Protein AF-A0A940U581-F1 (afdb_monomer)

Radius of gyration: 14.03 Å; Cα contacts (8 Å, |Δi|>4): 147; chains: 1; bounding box: 40×28×35 Å

Nearest PDB structures (foldseek):
  6ixg-assembly1_A  TM=2.217E-01  e=8.866E+00  Homo sapiens
  7zk4-assembly1_A  TM=2.245E-01  e=7.269E+00  Mus musculus

Mean predicted aligned error: 6.48 Å

pLDDT: mean 85.26, std 15.61, range [40.16, 96.38]

Secondary structure (DSSP, 8-state):
---HHHHHTS--S---HHHHHHHHHHHHHHHH--HHHHHHHHHHHHTS-HHHHHHHHHHHHHHHHHHHHH-S-HHHHHHHHHHHHHHHHHHHHHHTT-S-HHHHHHHHHHH-HHHHHHHHHT-THHHHHH-TTT-

Foldseek 3Di:
DDDAPLCVPQDPDDDALLVLLLVLLLLCCLVPVDVLSLLLNLLSLLVDALVVLVVVLVSLVVVLVCLCVPVPDPVSSVSSSVSSVVSSVSSVCSSVVNDDSVVSLVVSCVPPVVSSVCSVVSNSCVSCVVCVVRD

Structure (mmCIF, N/CA/C/O backbone):
data_AF-A0A940U581-F1
#
_entry.id   AF-A0A940U581-F1
#
loop_
_atom_site.group_PDB
_atom_site.id
_atom_site.type_symbol
_atom_site.label_atom_id
_atom_site.label_alt_id
_atom_site.label_comp_id
_atom_site.label_asym_id
_atom_site.label_entity_id
_atom_site.label_seq_id
_atom_site.pdbx_PDB_ins_code
_atom_site.Cartn_x
_atom_site.Cartn_y
_atom_site.Cartn_z
_atom_site.occupancy
_atom_site.B_iso_or_equiv
_atom_site.auth_seq_id
_atom_site.auth_comp_id
_atom_site.auth_asym_id
_atom_site.auth_atom_id
_atom_site.pdbx_PDB_model_num
ATOM 1 N N . MET A 1 1 ? -21.864 -3.159 8.946 1.00 43.50 1 MET A N 1
ATOM 2 C CA . MET A 1 1 ? -21.503 -3.009 7.518 1.00 43.50 1 MET A CA 1
ATOM 3 C C . MET A 1 1 ? -21.486 -1.517 7.156 1.00 43.50 1 MET A C 1
ATOM 5 O O . MET A 1 1 ? -22.409 -1.052 6.516 1.00 43.50 1 MET A O 1
ATOM 9 N N . ILE A 1 2 ? -20.509 -0.727 7.635 1.00 40.16 2 ILE A N 1
ATOM 10 C CA . ILE A 1 2 ? -20.444 0.735 7.393 1.00 40.16 2 ILE A CA 1
ATOM 11 C C . ILE A 1 2 ? -18.968 1.179 7.427 1.00 40.16 2 ILE A C 1
ATOM 13 O O . ILE A 1 2 ? -18.459 1.557 8.472 1.00 40.16 2 ILE A O 1
ATOM 17 N N . LEU A 1 3 ? -18.237 1.055 6.315 1.00 45.44 3 LEU A N 1
ATOM 18 C CA . LEU A 1 3 ? -16.828 1.505 6.217 1.00 45.44 3 LEU A CA 1
ATOM 19 C C . LEU A 1 3 ? -16.459 2.094 4.843 1.00 45.44 3 LEU A C 1
ATOM 21 O O . LEU A 1 3 ? -15.372 2.634 4.656 1.00 45.44 3 LEU A O 1
ATOM 25 N N . LEU A 1 4 ? -17.374 2.014 3.875 1.00 45.00 4 LEU A N 1
ATOM 26 C CA . LEU A 1 4 ? -17.118 2.321 2.469 1.00 45.00 4 LEU A CA 1
ATOM 27 C C . LEU A 1 4 ? -17.180 3.810 2.069 1.00 45.00 4 LEU A C 1
ATOM 29 O O . LEU A 1 4 ? -16.400 4.180 1.191 1.00 45.00 4 LEU A O 1
ATOM 33 N N . PRO A 1 5 ? -18.003 4.704 2.665 1.00 45.38 5 PRO A N 1
ATO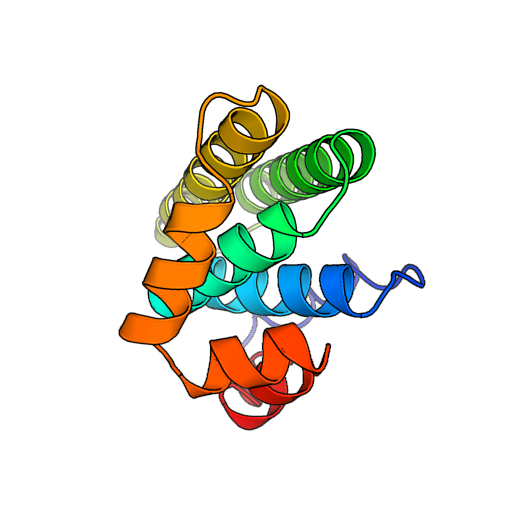M 34 C CA . PRO A 1 5 ? -18.079 6.079 2.163 1.00 45.38 5 PRO A CA 1
ATOM 35 C C . PRO A 1 5 ? -16.871 6.942 2.560 1.00 45.38 5 PRO A C 1
ATOM 37 O O . PRO A 1 5 ? -16.564 7.906 1.863 1.00 45.38 5 PRO A O 1
ATOM 40 N N . PHE A 1 6 ? -16.144 6.582 3.625 1.00 43.59 6 PHE A N 1
ATOM 41 C CA . PHE A 1 6 ? -15.052 7.406 4.156 1.00 43.59 6 PHE A CA 1
ATOM 42 C C . PHE A 1 6 ? -13.772 7.355 3.302 1.00 43.59 6 PHE A C 1
ATOM 44 O O . PHE A 1 6 ? -13.048 8.340 3.200 1.00 43.59 6 PHE A O 1
ATOM 51 N N . LEU A 1 7 ? -13.5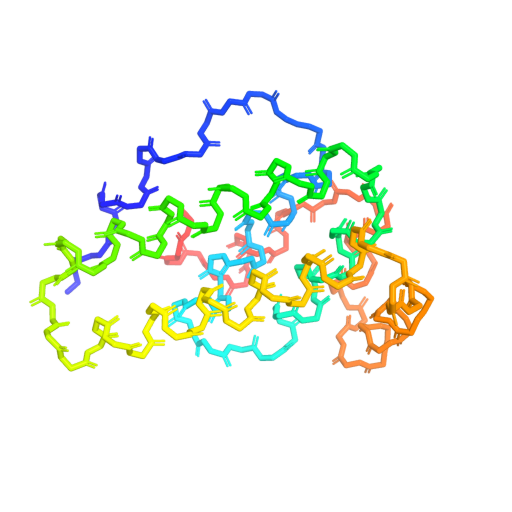12 6.224 2.639 1.00 46.47 7 LEU A N 1
ATOM 52 C CA . LEU A 1 7 ? -12.330 6.027 1.786 1.00 46.47 7 LEU A CA 1
ATOM 53 C C . LEU A 1 7 ? -12.588 6.348 0.306 1.00 46.47 7 LEU A C 1
ATOM 55 O O . LEU A 1 7 ? -11.645 6.578 -0.448 1.00 46.47 7 LEU A O 1
ATOM 59 N N . ARG A 1 8 ? -13.858 6.391 -0.122 1.00 45.28 8 ARG A N 1
ATOM 60 C CA . ARG A 1 8 ? -14.239 6.527 -1.540 1.00 45.28 8 ARG A CA 1
ATOM 61 C C . ARG A 1 8 ? -13.891 7.889 -2.148 1.00 45.28 8 ARG A C 1
ATOM 63 O O . ARG A 1 8 ? -13.652 7.971 -3.346 1.00 45.28 8 ARG A O 1
ATOM 70 N N . LYS A 1 9 ? -13.837 8.951 -1.336 1.00 43.47 9 LYS A N 1
ATOM 71 C CA . LYS A 1 9 ? -13.523 10.321 -1.787 1.00 43.47 9 LYS A CA 1
ATOM 72 C C . LYS A 1 9 ? -12.023 10.620 -1.917 1.00 43.47 9 LYS A C 1
ATOM 74 O O . LYS A 1 9 ? -11.680 11.716 -2.345 1.00 43.47 9 LYS A O 1
ATOM 79 N N . LEU A 1 10 ? -11.132 9.694 -1.547 1.00 48.72 10 LEU A N 1
ATOM 80 C CA . LEU A 1 10 ? -9.733 10.044 -1.283 1.00 48.72 10 LEU A CA 1
ATOM 81 C C . LEU A 1 10 ? -8.766 9.896 -2.480 1.00 48.72 10 LEU A C 1
ATOM 83 O O . LEU A 1 10 ? -7.644 10.374 -2.371 1.00 48.72 10 LEU A O 1
ATOM 87 N N . LEU A 1 11 ? -9.137 9.228 -3.587 1.00 46.94 11 LEU A N 1
ATOM 88 C CA . LEU A 1 11 ? -8.125 8.645 -4.499 1.00 46.94 11 LEU A CA 1
ATOM 89 C C . LEU A 1 11 ? -8.355 8.787 -6.018 1.00 46.94 11 LEU A C 1
ATOM 91 O O . LEU A 1 11 ? -7.543 8.296 -6.794 1.00 46.94 11 LEU A O 1
ATOM 95 N N . PHE A 1 12 ? -9.391 9.483 -6.489 1.00 44.94 12 PHE A N 1
ATOM 96 C CA . PHE A 1 12 ? -9.621 9.618 -7.937 1.00 44.94 12 PHE A CA 1
ATOM 97 C C . PHE A 1 12 ? -8.955 10.870 -8.521 1.00 44.94 12 PHE A C 1
ATOM 99 O O . PHE A 1 12 ? -9.605 11.877 -8.798 1.00 44.94 12 PHE A O 1
ATOM 106 N N . ARG A 1 13 ? -7.639 10.802 -8.743 1.00 42.25 13 ARG A N 1
ATOM 107 C CA . ARG A 1 13 ? -6.906 11.721 -9.628 1.00 42.25 13 ARG A CA 1
ATOM 108 C C . ARG A 1 13 ? -6.150 10.852 -10.632 1.00 42.25 13 ARG A C 1
ATOM 110 O O . ARG A 1 13 ? -5.340 10.052 -10.190 1.00 42.25 13 ARG A O 1
ATOM 117 N N . ARG A 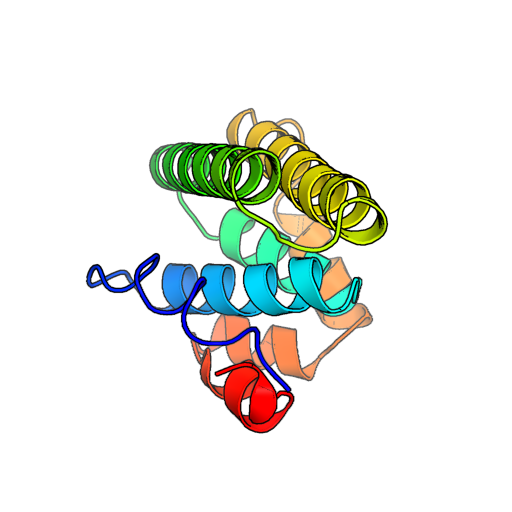1 14 ? -6.449 10.973 -11.939 1.00 42.19 14 ARG A N 1
ATOM 118 C CA . ARG A 1 14 ? -5.871 10.147 -13.027 1.00 42.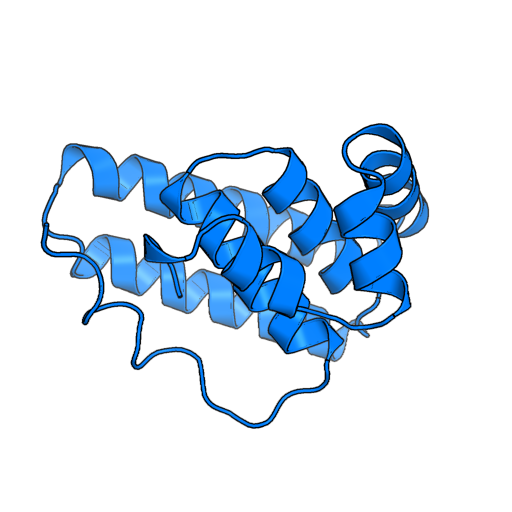19 14 ARG A CA 1
ATOM 119 C C . ARG A 1 14 ? -4.368 9.955 -12.818 1.00 42.19 14 ARG A C 1
ATOM 121 O O . ARG A 1 14 ? -3.585 10.880 -13.034 1.00 42.19 14 ARG A O 1
ATOM 128 N N . SER A 1 15 ? -3.992 8.767 -12.383 1.00 54.41 15 SER A N 1
ATOM 129 C CA . SER A 1 15 ? -2.628 8.378 -12.079 1.00 54.41 15 SER A CA 1
ATOM 130 C C . SER A 1 15 ? -2.288 7.144 -12.914 1.00 54.41 15 SER A C 1
ATOM 132 O O . SER A 1 15 ? -3.168 6.445 -13.406 1.00 54.41 15 SER A O 1
ATOM 134 N N . GLY A 1 16 ? -1.003 6.921 -13.193 1.00 73.50 16 GLY A N 1
ATOM 135 C CA . GLY A 1 16 ? -0.592 5.763 -13.989 1.00 73.50 16 GLY A CA 1
ATOM 136 C C . GLY A 1 16 ? -0.950 4.442 -13.298 1.00 73.50 16 GLY A C 1
ATOM 137 O O . GLY A 1 16 ? -1.062 4.397 -12.075 1.00 73.50 16 GLY A O 1
ATOM 138 N N . LYS A 1 17 ? -1.038 3.353 -14.070 1.00 83.75 17 LYS A N 1
ATOM 139 C CA . LYS A 1 17 ? -1.372 1.990 -13.604 1.00 83.75 17 LYS A CA 1
ATOM 140 C C . LYS A 1 17 ? -0.663 1.568 -12.303 1.00 83.75 17 LYS A C 1
ATOM 142 O O . LYS A 1 17 ? -1.262 0.949 -11.433 1.00 83.75 17 LYS A O 1
ATOM 147 N N . THR A 1 18 ? 0.607 1.942 -12.133 1.00 86.38 18 THR A N 1
ATOM 148 C CA . THR A 1 18 ? 1.395 1.652 -10.921 1.00 86.38 18 THR A CA 1
ATOM 149 C C . THR A 1 18 ? 0.876 2.368 -9.672 1.00 86.38 18 THR A C 1
ATOM 151 O O . THR A 1 18 ? 0.930 1.800 -8.585 1.00 86.38 18 THR A O 1
ATOM 154 N N . HIS A 1 19 ? 0.374 3.598 -9.803 1.00 90.81 19 HIS A N 1
ATOM 155 C CA . HIS A 1 19 ? -0.225 4.331 -8.685 1.00 90.81 19 HIS A CA 1
ATOM 156 C C . HIS A 1 19 ? -1.563 3.705 -8.290 1.00 90.81 19 HIS A C 1
ATOM 158 O O . HIS A 1 19 ? -1.758 3.422 -7.116 1.00 90.81 19 HIS A O 1
ATOM 164 N N . GLU A 1 20 ? -2.424 3.359 -9.251 1.00 92.12 20 GLU A N 1
ATOM 165 C CA . GLU A 1 20 ? -3.679 2.647 -8.956 1.00 92.12 20 GLU A CA 1
ATOM 166 C C . GLU A 1 20 ? -3.429 1.297 -8.266 1.00 92.12 20 GLU A C 1
ATOM 168 O O . GLU A 1 20 ? -4.107 0.945 -7.293 1.00 92.12 20 GLU A O 1
ATOM 173 N N . PHE A 1 21 ? -2.411 0.561 -8.722 1.00 94.06 21 PHE A N 1
ATOM 174 C CA . PHE A 1 21 ? -1.978 -0.686 -8.096 1.00 94.06 21 PHE A CA 1
ATOM 175 C C . PHE A 1 21 ? -1.475 -0.453 -6.667 1.00 94.06 21 PHE A C 1
ATOM 177 O O . PHE A 1 21 ? -1.914 -1.129 -5.736 1.00 94.06 21 PHE A O 1
ATOM 184 N N . PHE A 1 22 ? -0.607 0.545 -6.473 1.00 94.94 22 PHE A N 1
ATOM 185 C CA . PHE A 1 22 ? -0.103 0.951 -5.162 1.00 94.94 22 PHE A CA 1
ATOM 186 C C . PHE A 1 22 ? -1.239 1.300 -4.197 1.00 94.94 22 PHE A C 1
ATOM 188 O O . PHE A 1 22 ? -1.274 0.817 -3.063 1.00 94.94 22 PHE A O 1
ATOM 195 N N . THR A 1 23 ? -2.179 2.125 -4.645 1.00 94.25 23 THR A N 1
ATOM 196 C CA . THR A 1 23 ? -3.331 2.570 -3.867 1.00 94.25 23 THR A CA 1
ATOM 197 C C . THR A 1 23 ? -4.213 1.393 -3.459 1.00 94.25 23 THR A C 1
ATOM 199 O O . THR A 1 23 ? -4.629 1.299 -2.301 1.00 94.25 23 THR A O 1
ATOM 202 N N . SER A 1 24 ? -4.467 0.470 -4.385 1.00 95.06 24 SER A N 1
ATOM 203 C CA . SER A 1 24 ? -5.288 -0.714 -4.130 1.00 95.06 24 SER A CA 1
ATOM 204 C C . SER A 1 24 ? -4.619 -1.658 -3.127 1.00 95.06 24 SER A C 1
ATOM 206 O O . SER A 1 24 ? -5.241 -2.039 -2.133 1.00 95.06 24 SER A O 1
ATOM 208 N N . ALA A 1 25 ? -3.327 -1.941 -3.308 1.00 96.00 25 ALA A N 1
ATOM 209 C CA . ALA A 1 25 ? -2.532 -2.743 -2.381 1.00 96.00 25 ALA A CA 1
ATOM 210 C C . ALA A 1 25 ? -2.474 -2.115 -0.975 1.00 96.00 25 ALA A C 1
ATOM 212 O O . ALA A 1 25 ? -2.726 -2.780 0.030 1.00 96.00 25 ALA A O 1
ATOM 213 N N . THR A 1 26 ? -2.230 -0.804 -0.908 1.00 96.25 26 THR A N 1
ATOM 214 C CA . THR A 1 26 ? -2.211 -0.021 0.337 1.00 96.25 26 THR A CA 1
ATOM 215 C C . THR A 1 26 ? -3.535 -0.137 1.082 1.00 96.25 26 THR A C 1
ATOM 217 O O . THR A 1 26 ? -3.555 -0.374 2.289 1.00 96.25 26 THR A O 1
ATOM 220 N N . ARG A 1 27 ? -4.662 -0.019 0.373 1.00 94.88 27 ARG A N 1
ATOM 221 C CA . ARG A 1 27 ? -5.996 -0.140 0.969 1.00 94.88 27 ARG A CA 1
ATOM 222 C C . ARG A 1 27 ? -6.213 -1.508 1.609 1.00 94.88 27 ARG A C 1
ATOM 224 O O . ARG A 1 27 ? -6.719 -1.574 2.731 1.00 94.88 27 ARG A O 1
ATOM 231 N N . VAL A 1 28 ? -5.832 -2.578 0.913 1.00 96.38 28 VAL A N 1
ATOM 232 C CA . VAL A 1 28 ? -5.933 -3.949 1.434 1.00 96.38 28 VAL A CA 1
ATOM 233 C C . VAL A 1 28 ? -5.045 -4.109 2.663 1.00 96.38 28 VAL A C 1
ATOM 235 O O . VAL A 1 28 ? -5.541 -4.526 3.706 1.00 96.38 28 VAL A O 1
ATOM 238 N N . PHE A 1 29 ? -3.779 -3.691 2.600 1.00 96.38 29 PHE A N 1
ATOM 239 C CA . PHE A 1 29 ? -2.870 -3.786 3.743 1.00 96.38 29 PHE A CA 1
ATOM 240 C C . PHE A 1 29 ? -3.383 -3.018 4.965 1.00 96.38 29 PHE A C 1
ATOM 242 O O . PHE A 1 29 ? -3.435 -3.568 6.062 1.00 96.38 29 PHE A O 1
ATOM 249 N N . ILE A 1 30 ? -3.822 -1.769 4.797 1.00 95.00 30 ILE A N 1
ATOM 250 C CA . ILE A 1 30 ? -4.317 -0.962 5.917 1.00 95.00 30 ILE A CA 1
ATOM 251 C C . ILE A 1 30 ? -5.515 -1.657 6.567 1.00 95.00 30 ILE A C 1
ATOM 253 O O . ILE A 1 30 ? -5.510 -1.875 7.778 1.00 95.00 30 ILE A O 1
ATOM 257 N N . LEU A 1 31 ? -6.516 -2.057 5.778 1.00 93.19 31 LEU A N 1
ATOM 258 C CA . LEU A 1 31 ? -7.784 -2.573 6.301 1.00 93.19 31 LEU A CA 1
ATOM 259 C C . LEU A 1 31 ? -7.721 -4.031 6.764 1.00 93.19 31 LEU A C 1
ATOM 261 O O . LEU A 1 31 ? -8.443 -4.401 7.688 1.00 93.19 31 LEU A O 1
ATOM 265 N N . LYS A 1 32 ? -6.894 -4.864 6.131 1.00 94.31 32 LYS A N 1
ATOM 266 C CA . LYS A 1 32 ? -6.812 -6.306 6.407 1.00 94.31 32 LYS A CA 1
ATOM 267 C C . LYS A 1 32 ? -5.552 -6.710 7.161 1.00 94.31 32 LYS A C 1
ATOM 269 O O . LYS A 1 32 ? -5.581 -7.703 7.875 1.00 94.31 32 LYS A O 1
ATOM 274 N N . GLY A 1 33 ? -4.490 -5.911 7.092 1.00 93.12 33 GLY A N 1
ATOM 275 C CA . GLY A 1 33 ? -3.194 -6.241 7.686 1.00 93.12 33 GLY A CA 1
ATOM 276 C C . GLY A 1 33 ? -2.441 -7.325 6.922 1.00 93.12 33 GLY A C 1
ATOM 277 O O . GLY A 1 33 ? -1.589 -7.980 7.504 1.00 93.12 33 GLY A O 1
ATOM 278 N N . GLU A 1 34 ? -2.784 -7.552 5.654 1.00 94.69 34 GLU A N 1
ATOM 279 C CA . GLU A 1 34 ? -2.193 -8.621 4.853 1.00 94.69 34 GLU A CA 1
ATOM 280 C C . GLU A 1 34 ? -0.803 -8.223 4.339 1.00 94.69 34 GLU A C 1
ATOM 282 O O . GLU A 1 34 ? -0.640 -7.241 3.609 1.00 94.69 34 GLU A O 1
ATOM 287 N N . GLU A 1 35 ? 0.215 -8.987 4.734 1.00 93.50 35 GLU A N 1
ATOM 288 C CA . GLU A 1 35 ? 1.614 -8.691 4.405 1.00 93.50 35 GLU A CA 1
ATOM 289 C C . GLU A 1 35 ? 1.941 -8.872 2.918 1.00 93.50 35 GLU A C 1
ATOM 291 O O . GLU A 1 35 ? 2.830 -8.193 2.403 1.00 93.50 35 GLU A O 1
ATOM 296 N N . ASP A 1 36 ? 1.221 -9.728 2.189 1.00 93.69 36 ASP A N 1
ATOM 297 C CA . ASP A 1 36 ? 1.380 -9.848 0.736 1.00 93.69 36 ASP A CA 1
ATOM 298 C C . ASP A 1 36 ? 0.928 -8.563 0.017 1.00 93.69 36 ASP A C 1
ATOM 300 O O . ASP A 1 36 ? 1.611 -8.092 -0.895 1.00 93.69 36 ASP A O 1
ATOM 304 N N . ALA A 1 37 ? -0.147 -7.927 0.490 1.00 95.19 37 ALA A N 1
ATOM 305 C CA . ALA A 1 37 ? -0.584 -6.609 0.041 1.00 95.19 37 ALA A CA 1
ATOM 306 C C . ALA A 1 37 ? 0.405 -5.503 0.446 1.00 95.19 37 ALA A C 1
ATOM 308 O O . ALA A 1 37 ? 0.647 -4.585 -0.342 1.00 95.19 37 ALA A O 1
ATOM 309 N N . ARG A 1 38 ? 1.043 -5.604 1.624 1.00 95.12 38 ARG A N 1
ATOM 310 C CA . ARG A 1 38 ? 2.144 -4.699 2.012 1.00 95.12 38 ARG A CA 1
ATOM 311 C C . ARG A 1 38 ? 3.299 -4.802 1.021 1.00 95.12 38 ARG A C 1
ATOM 313 O O . ARG A 1 38 ? 3.728 -3.786 0.479 1.00 95.12 38 ARG A O 1
ATOM 320 N N . CYS A 1 39 ? 3.755 -6.022 0.736 1.00 93.00 39 CYS A N 1
ATOM 321 C CA . CYS A 1 39 ? 4.823 -6.280 -0.231 1.00 93.00 39 CYS A CA 1
ATOM 322 C C . CYS A 1 39 ? 4.442 -5.766 -1.627 1.00 93.00 39 CYS A C 1
ATOM 324 O O . CYS A 1 39 ? 5.268 -5.160 -2.304 1.00 93.00 39 CYS A O 1
ATOM 326 N N . ALA A 1 40 ? 3.184 -5.941 -2.042 1.00 94.75 40 ALA A N 1
ATOM 327 C CA . ALA A 1 40 ? 2.675 -5.441 -3.316 1.00 94.75 40 ALA A CA 1
ATOM 328 C C . ALA A 1 40 ? 2.718 -3.906 -3.404 1.00 94.75 40 ALA A C 1
ATOM 330 O O . ALA A 1 40 ? 3.171 -3.360 -4.412 1.00 94.75 40 ALA A O 1
ATOM 331 N N . ALA A 1 41 ? 2.318 -3.206 -2.338 1.00 95.50 41 ALA A N 1
ATOM 332 C CA . ALA A 1 41 ? 2.405 -1.749 -2.262 1.00 95.50 41 ALA A CA 1
ATOM 333 C C . ALA A 1 41 ? 3.866 -1.273 -2.312 1.00 95.50 41 ALA A C 1
ATOM 335 O O . ALA A 1 41 ? 4.209 -0.389 -3.096 1.00 95.50 41 ALA A O 1
ATOM 336 N N . VAL A 1 42 ? 4.754 -1.889 -1.531 1.00 94.38 42 VAL A N 1
ATOM 337 C CA . VAL A 1 42 ? 6.178 -1.522 -1.504 1.00 94.38 42 VAL A CA 1
ATOM 338 C C . VAL A 1 42 ? 6.845 -1.788 -2.860 1.00 94.38 42 VAL A C 1
ATOM 340 O O . VAL A 1 42 ? 7.554 -0.924 -3.373 1.00 94.38 42 VAL A O 1
ATOM 343 N N . ALA A 1 43 ? 6.564 -2.926 -3.499 1.00 92.94 43 ALA A N 1
ATOM 344 C CA . ALA A 1 43 ? 7.079 -3.253 -4.828 1.00 92.94 43 ALA A CA 1
ATOM 345 C C . ALA A 1 43 ? 6.588 -2.271 -5.908 1.00 92.94 43 ALA A C 1
ATOM 347 O O . ALA A 1 43 ? 7.374 -1.869 -6.770 1.00 92.94 43 ALA A O 1
ATOM 348 N N . ALA A 1 44 ? 5.321 -1.843 -5.843 1.00 93.31 44 ALA A N 1
ATOM 349 C CA . ALA A 1 44 ? 4.779 -0.811 -6.726 1.00 93.31 44 ALA A CA 1
ATOM 350 C C . ALA A 1 44 ? 5.451 0.551 -6.492 1.00 93.31 44 ALA A C 1
ATOM 352 O O . ALA A 1 44 ? 5.841 1.219 -7.450 1.00 93.31 44 ALA A O 1
ATOM 353 N N . ALA A 1 45 ? 5.675 0.939 -5.233 1.00 93.00 45 ALA A N 1
ATOM 354 C CA . ALA A 1 45 ? 6.419 2.153 -4.901 1.00 93.00 45 ALA A CA 1
ATOM 355 C C . ALA A 1 45 ? 7.877 2.091 -5.395 1.00 93.00 45 ALA A C 1
ATOM 357 O O . ALA A 1 45 ? 8.392 3.086 -5.901 1.00 93.00 45 ALA A O 1
ATOM 358 N N . GLY A 1 46 ? 8.524 0.923 -5.335 1.00 90.69 46 GLY A N 1
ATOM 359 C CA . GLY A 1 46 ? 9.867 0.695 -5.882 1.00 90.69 46 GLY A CA 1
ATOM 360 C C . GLY A 1 46 ? 9.954 0.796 -7.413 1.00 90.69 46 GLY A C 1
ATOM 361 O O . GLY A 1 46 ? 11.042 0.942 -7.961 1.00 90.69 46 GLY A O 1
ATOM 362 N N . MET A 1 47 ? 8.830 0.749 -8.139 1.00 88.31 47 MET A N 1
ATOM 363 C CA . MET A 1 47 ? 8.783 1.052 -9.582 1.00 88.31 47 MET A CA 1
ATOM 364 C C . MET A 1 47 ? 8.668 2.548 -9.877 1.00 88.31 47 MET A C 1
ATOM 366 O O . MET A 1 47 ? 8.882 2.969 -11.012 1.00 88.31 47 MET A O 1
ATOM 370 N N . ALA A 1 48 ? 8.311 3.346 -8.876 1.00 88.88 48 ALA A N 1
ATOM 371 C CA . ALA A 1 48 ? 8.107 4.771 -9.028 1.00 88.88 48 ALA A CA 1
ATOM 372 C C . ALA A 1 48 ? 9.430 5.540 -8.896 1.00 88.88 48 ALA A C 1
ATOM 374 O O . ALA A 1 48 ? 10.339 5.155 -8.159 1.00 88.88 48 ALA A O 1
ATOM 375 N N . THR A 1 49 ? 9.519 6.682 -9.575 1.00 89.00 49 THR A N 1
ATOM 376 C CA . THR A 1 49 ? 10.638 7.624 -9.427 1.00 89.00 49 THR A CA 1
ATOM 377 C C . THR A 1 49 ? 10.701 8.185 -8.005 1.00 89.00 49 THR A C 1
ATOM 379 O O . THR A 1 49 ? 9.692 8.250 -7.302 1.00 89.00 49 THR A O 1
ATOM 382 N N . ARG A 1 50 ? 11.861 8.705 -7.586 1.00 89.25 50 ARG A N 1
ATOM 383 C CA . ARG A 1 50 ? 12.023 9.349 -6.267 1.00 89.25 50 ARG A CA 1
ATOM 384 C C . ARG A 1 50 ? 10.966 10.428 -5.986 1.00 89.25 50 ARG A C 1
ATOM 386 O O . ARG A 1 50 ? 10.402 10.468 -4.897 1.00 89.25 50 ARG A O 1
ATOM 393 N N . LYS A 1 51 ? 10.656 11.270 -6.982 1.00 89.88 51 LYS A N 1
ATOM 394 C CA . LYS A 1 51 ? 9.623 12.316 -6.873 1.00 89.88 51 LYS A CA 1
ATOM 395 C C . LYS A 1 51 ? 8.238 11.718 -6.611 1.00 89.88 51 LYS A C 1
ATOM 397 O O . LYS A 1 51 ? 7.507 12.227 -5.767 1.00 89.88 51 LYS A O 1
ATOM 402 N N . GLN A 1 52 ? 7.892 10.636 -7.307 1.00 91.38 52 GLN A N 1
ATOM 403 C CA . GLN A 1 52 ? 6.633 9.924 -7.090 1.00 91.38 52 GLN A CA 1
ATOM 404 C C . GLN A 1 52 ? 6.605 9.242 -5.720 1.00 91.38 52 GLN A C 1
ATOM 406 O O . GLN A 1 52 ? 5.610 9.378 -5.022 1.00 91.38 52 GLN A O 1
ATOM 411 N N . ARG A 1 53 ? 7.693 8.595 -5.281 1.00 92.50 53 ARG A N 1
ATOM 412 C CA . ARG A 1 53 ? 7.773 7.987 -3.940 1.00 92.50 53 ARG A CA 1
ATOM 413 C C . ARG A 1 53 ? 7.532 9.006 -2.823 1.00 92.50 53 ARG A C 1
ATOM 415 O O . ARG A 1 53 ? 6.760 8.727 -1.914 1.00 92.50 53 ARG A O 1
ATOM 422 N N . ASN A 1 54 ? 8.091 10.213 -2.935 1.00 92.06 54 ASN A N 1
ATOM 423 C CA . ASN A 1 54 ? 7.805 11.302 -1.993 1.00 92.06 54 ASN A CA 1
ATOM 424 C C . ASN A 1 54 ? 6.322 11.715 -2.005 1.00 92.06 54 ASN A C 1
ATOM 426 O O . ASN A 1 54 ? 5.748 11.998 -0.955 1.00 92.06 54 ASN A O 1
ATOM 430 N N . ALA A 1 55 ? 5.686 11.742 -3.182 1.00 92.56 55 ALA A N 1
ATOM 431 C CA . ALA A 1 55 ? 4.255 12.019 -3.288 1.00 92.56 55 ALA A CA 1
ATOM 432 C C . ALA A 1 55 ? 3.411 10.914 -2.627 1.00 92.56 55 ALA A C 1
ATOM 434 O O . ALA A 1 55 ? 2.511 11.231 -1.854 1.00 92.56 55 ALA A O 1
ATOM 435 N N . LEU A 1 56 ? 3.756 9.638 -2.844 1.00 94.19 56 LEU A N 1
ATOM 436 C CA . LEU A 1 56 ? 3.105 8.495 -2.193 1.00 94.19 56 LEU A CA 1
ATOM 437 C C . LEU A 1 56 ? 3.244 8.555 -0.664 1.00 94.19 56 LEU A C 1
ATOM 439 O O . LEU A 1 56 ? 2.265 8.372 0.053 1.00 94.19 56 LEU A O 1
ATOM 443 N N . ALA A 1 57 ? 4.437 8.868 -0.148 1.00 94.56 57 ALA A N 1
ATOM 444 C CA . ALA A 1 57 ? 4.660 9.030 1.291 1.00 94.56 57 ALA A CA 1
ATOM 445 C C . ALA A 1 57 ? 3.791 10.153 1.888 1.00 94.56 57 ALA A C 1
ATOM 447 O O . ALA A 1 57 ? 3.209 9.988 2.963 1.00 94.56 57 ALA A O 1
ATOM 448 N N . LYS A 1 58 ? 3.630 11.268 1.163 1.00 94.44 58 LYS A N 1
ATOM 449 C CA . LYS A 1 58 ? 2.740 12.368 1.560 1.00 94.44 58 LYS A CA 1
ATOM 450 C C . LYS A 1 58 ? 1.260 11.966 1.529 1.00 94.44 58 LYS A C 1
ATOM 452 O O . LYS A 1 58 ? 0.495 12.359 2.408 1.00 94.44 58 LYS A O 1
ATOM 457 N N . GLU A 1 59 ? 0.838 11.166 0.550 1.00 94.00 59 GLU A N 1
ATOM 458 C CA . GLU A 1 59 ? -0.519 10.599 0.507 1.00 94.00 59 GLU A CA 1
ATOM 459 C C . GLU A 1 59 ? -0.789 9.681 1.710 1.00 94.00 59 GLU A C 1
ATOM 461 O O . GLU A 1 59 ? -1.856 9.765 2.329 1.00 94.00 59 GLU A O 1
ATOM 466 N N . LEU A 1 60 ? 0.187 8.855 2.100 1.00 95.50 60 LEU A N 1
ATOM 467 C CA . LEU A 1 60 ? 0.097 8.022 3.302 1.00 95.50 60 LEU A CA 1
ATOM 468 C C . LEU A 1 60 ? 0.018 8.865 4.577 1.00 95.50 60 LEU A C 1
ATOM 470 O O . LEU A 1 60 ? -0.811 8.591 5.437 1.00 95.50 60 LEU A O 1
ATOM 474 N N . GLU A 1 61 ? 0.805 9.930 4.694 1.00 94.75 61 GLU A N 1
ATOM 475 C CA . GLU A 1 61 ? 0.734 10.849 5.837 1.00 94.75 61 GLU A CA 1
ATOM 476 C C . GLU A 1 61 ? -0.646 11.501 5.995 1.00 94.75 61 GLU A C 1
ATOM 478 O O . GLU A 1 61 ? -1.211 11.531 7.096 1.00 94.75 61 GLU A O 1
ATOM 483 N N . ASN A 1 62 ? -1.232 11.956 4.885 1.00 93.00 62 ASN A N 1
ATOM 484 C CA . ASN A 1 62 ? -2.600 12.472 4.870 1.00 93.00 62 ASN A CA 1
ATOM 485 C C . ASN A 1 62 ? -3.603 11.385 5.279 1.00 93.00 62 ASN A C 1
ATOM 487 O O . ASN A 1 62 ? -4.526 11.644 6.052 1.00 93.00 62 ASN A O 1
ATOM 491 N N . THR A 1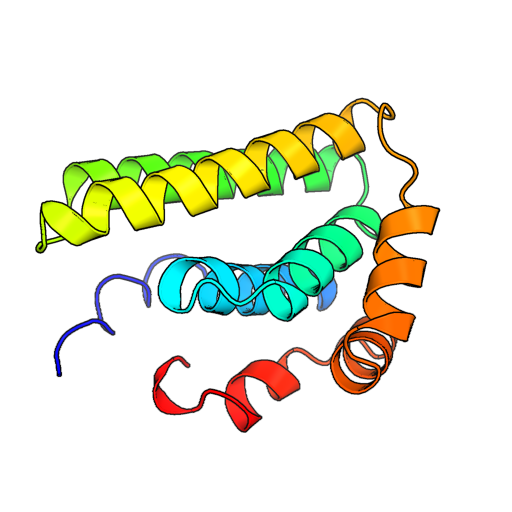 63 ? -3.406 10.154 4.805 1.00 93.25 63 THR A N 1
ATOM 492 C CA . THR A 1 63 ? -4.257 9.006 5.146 1.00 93.25 63 THR A CA 1
ATOM 493 C C . THR A 1 63 ? -4.189 8.681 6.639 1.00 93.25 63 THR A C 1
ATOM 495 O O . THR 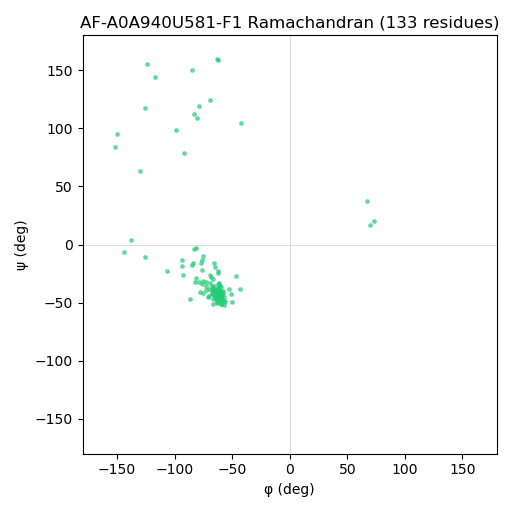A 1 63 ? -5.233 8.541 7.278 1.00 93.25 63 THR A O 1
ATOM 498 N N . ALA A 1 64 ? -2.990 8.633 7.226 1.00 92.69 64 ALA A N 1
ATOM 499 C CA . ALA A 1 64 ? -2.791 8.402 8.656 1.00 92.69 64 ALA A CA 1
ATOM 500 C C . ALA A 1 64 ? -3.456 9.502 9.495 1.00 92.69 64 ALA A C 1
ATOM 502 O O . ALA A 1 64 ? -4.206 9.212 10.429 1.00 92.69 64 ALA A O 1
ATOM 503 N N . SER A 1 65 ? -3.252 10.765 9.109 1.00 92.88 65 SER A N 1
ATOM 504 C CA . SER A 1 65 ? -3.869 11.926 9.757 1.00 92.88 65 SER A CA 1
ATOM 505 C C . SER A 1 65 ? -5.396 11.859 9.717 1.00 92.88 65 SER A C 1
ATOM 507 O O . SER A 1 65 ? -6.060 12.106 10.725 1.00 92.88 65 SER A O 1
ATOM 509 N N . ASN A 1 66 ? -5.966 11.478 8.572 1.00 91.88 66 ASN A N 1
ATOM 510 C CA . ASN A 1 66 ? -7.408 11.322 8.420 1.00 91.88 66 ASN A CA 1
ATOM 511 C C . ASN A 1 66 ? -7.943 10.192 9.302 1.00 91.88 66 ASN A C 1
ATOM 513 O O . ASN A 1 66 ? -8.926 10.402 10.012 1.00 91.88 66 ASN A O 1
ATOM 517 N N . ILE A 1 67 ? -7.280 9.032 9.332 1.00 91.38 67 ILE A N 1
ATOM 518 C CA . ILE A 1 67 ? -7.656 7.910 10.207 1.00 91.38 67 ILE A CA 1
ATOM 519 C C . ILE A 1 67 ? -7.661 8.356 11.672 1.00 91.38 67 ILE A C 1
ATOM 521 O O . ILE A 1 67 ? -8.659 8.164 12.367 1.00 91.38 67 ILE A O 1
ATOM 525 N N . LEU A 1 68 ? -6.593 9.011 12.135 1.00 91.62 68 LEU A N 1
ATOM 526 C CA . LEU A 1 68 ? -6.474 9.477 13.520 1.00 91.62 68 LEU A CA 1
ATOM 527 C C . LEU A 1 68 ? -7.577 10.470 13.917 1.00 91.62 68 LEU A C 1
ATOM 529 O O . LEU A 1 68 ? -8.058 10.434 15.053 1.00 91.62 68 LEU A O 1
ATOM 533 N N . LYS A 1 69 ? -8.001 11.331 12.987 1.00 91.69 69 LYS A N 1
ATOM 534 C CA . LYS A 1 69 ? -9.049 12.330 13.233 1.00 91.69 69 LYS A CA 1
ATOM 535 C C . LYS A 1 69 ? -10.456 11.741 13.200 1.00 91.69 69 LYS A C 1
ATOM 537 O O . LYS A 1 69 ? -11.287 12.114 14.019 1.00 91.69 69 LYS A O 1
ATOM 542 N N . SER A 1 70 ? -10.729 10.845 12.256 1.00 89.12 70 SER A N 1
ATOM 543 C CA . SER A 1 70 ? -12.104 10.575 11.818 1.00 89.12 70 SER A CA 1
ATOM 544 C C . SER A 1 70 ? -12.544 9.115 11.880 1.00 89.12 70 SER A C 1
ATOM 546 O O . SER A 1 70 ? -13.734 8.840 11.744 1.00 89.12 70 SER A O 1
ATOM 548 N N . TYR A 1 71 ? -11.629 8.169 12.113 1.00 88.81 71 TYR A N 1
ATOM 549 C CA . TYR A 1 71 ? -12.010 6.761 12.159 1.00 88.81 71 TYR A CA 1
ATOM 550 C C . TYR A 1 71 ? -12.858 6.473 13.413 1.00 88.81 71 TYR A C 1
ATOM 552 O O . TYR A 1 71 ? -12.401 6.765 14.527 1.00 88.81 71 TYR A O 1
ATOM 560 N N . PRO A 1 72 ? -14.075 5.915 13.268 1.00 87.62 72 PRO A N 1
ATOM 561 C CA . PRO A 1 72 ? -15.058 5.857 14.353 1.00 87.62 72 PRO A CA 1
ATOM 562 C C . PRO A 1 72 ? -14.622 4.941 15.501 1.00 87.62 72 PRO A C 1
ATOM 564 O O . PRO A 1 72 ? -14.788 5.286 16.669 1.00 87.62 72 PRO A O 1
ATOM 567 N N . ASP A 1 73 ? -14.005 3.805 15.185 1.00 92.31 73 ASP A N 1
ATOM 568 C CA . ASP A 1 73 ? -13.544 2.847 16.186 1.00 92.31 73 ASP A CA 1
ATOM 569 C C . ASP A 1 73 ? -12.173 3.258 16.747 1.00 92.31 73 ASP A C 1
ATOM 571 O O . ASP A 1 73 ? -11.156 3.215 16.050 1.00 92.31 73 ASP A O 1
ATOM 575 N N . LYS A 1 74 ? -12.140 3.643 18.030 1.00 88.12 74 LYS A N 1
ATOM 576 C CA . LYS A 1 74 ? -10.921 4.080 18.732 1.00 88.12 74 LYS A CA 1
ATOM 577 C C . LYS A 1 74 ? -9.851 2.987 18.831 1.00 88.12 74 LYS A C 1
ATOM 579 O O . LYS A 1 74 ? -8.667 3.317 18.786 1.00 88.12 74 LYS A O 1
ATOM 584 N N . SER A 1 75 ? -10.245 1.720 18.971 1.00 87.56 75 SER A N 1
ATOM 585 C CA . SER A 1 75 ? -9.312 0.591 19.094 1.00 87.56 75 SER A CA 1
ATOM 586 C C . SER A 1 75 ? -8.617 0.315 17.760 1.00 87.56 75 SER A C 1
ATOM 588 O O . SER A 1 75 ? -7.391 0.232 17.685 1.00 87.56 75 SER A O 1
ATOM 590 N N . GLN A 1 76 ? -9.396 0.310 16.679 1.00 92.06 76 GLN A N 1
ATOM 591 C CA . GLN A 1 76 ? -8.906 0.091 15.321 1.00 92.06 76 GLN A CA 1
ATOM 592 C C . GLN A 1 76 ? -8.128 1.296 14.791 1.00 92.06 76 GLN A C 1
ATOM 594 O O . GLN A 1 76 ? -7.156 1.131 14.061 1.00 92.06 76 GLN A O 1
ATOM 599 N N . ARG A 1 77 ? -8.495 2.516 15.194 1.00 93.12 77 ARG A N 1
ATOM 600 C CA . ARG A 1 77 ? -7.847 3.760 14.757 1.00 93.12 77 ARG A CA 1
ATOM 601 C C . ARG A 1 77 ? -6.325 3.722 14.898 1.00 93.12 77 ARG A C 1
ATOM 603 O O . ARG A 1 77 ? -5.627 4.057 13.944 1.00 93.12 77 ARG A O 1
ATOM 610 N N . LYS A 1 78 ? -5.812 3.312 16.065 1.00 91.81 78 LYS A N 1
ATOM 611 C CA . LYS A 1 78 ? -4.361 3.218 16.305 1.00 91.81 78 LYS A CA 1
ATOM 612 C C . LYS A 1 78 ? -3.717 2.146 15.427 1.00 91.81 78 LYS A C 1
ATOM 614 O O . LYS A 1 78 ? -2.677 2.400 14.835 1.00 91.81 78 LYS A O 1
ATOM 619 N N . ILE A 1 79 ? -4.355 0.982 15.298 1.00 94.31 79 ILE A N 1
ATOM 620 C CA . ILE A 1 79 ? -3.851 -0.136 14.485 1.00 94.31 79 ILE A CA 1
ATOM 621 C C . ILE A 1 79 ? -3.719 0.286 13.018 1.00 94.31 79 ILE A C 1
ATOM 623 O O . ILE A 1 79 ? -2.667 0.105 12.407 1.00 94.31 79 ILE A O 1
ATOM 627 N N . LEU A 1 80 ? -4.765 0.897 12.462 1.00 94.75 80 LEU A N 1
ATOM 628 C CA . LEU A 1 80 ? -4.781 1.352 11.075 1.00 94.75 80 LEU A CA 1
ATOM 629 C C . LEU A 1 80 ? -3.754 2.462 10.833 1.00 94.75 80 LEU A C 1
ATOM 631 O O . LEU A 1 80 ? -3.011 2.391 9.858 1.00 94.75 80 LEU A O 1
ATOM 635 N N . ALA A 1 81 ? -3.671 3.451 11.729 1.00 93.56 81 ALA A N 1
ATOM 636 C CA . ALA A 1 81 ? -2.681 4.521 11.626 1.00 93.56 81 ALA A CA 1
ATOM 637 C C . ALA A 1 81 ? -1.246 3.973 11.679 1.00 93.56 81 ALA A C 1
ATOM 639 O O . ALA A 1 81 ? -0.426 4.343 10.844 1.00 93.56 81 ALA A O 1
ATOM 640 N N . ASN A 1 82 ? -0.960 3.034 12.587 1.00 94.19 82 ASN A N 1
ATOM 641 C CA . ASN A 1 82 ? 0.354 2.398 12.697 1.00 94.19 82 ASN A CA 1
ATOM 642 C C . ASN A 1 82 ? 0.740 1.643 11.420 1.00 94.19 82 ASN A C 1
ATOM 644 O O . ASN A 1 82 ? 1.879 1.751 10.970 1.00 94.19 82 ASN A O 1
ATOM 648 N N . ARG A 1 83 ? -0.207 0.933 10.791 1.00 95.56 83 ARG A N 1
ATOM 649 C CA . ARG A 1 83 ? 0.025 0.294 9.483 1.00 95.56 83 ARG A CA 1
ATOM 650 C C . ARG A 1 83 ? 0.398 1.326 8.420 1.00 95.56 83 ARG A C 1
ATOM 652 O O . ARG A 1 83 ? 1.351 1.115 7.674 1.00 95.56 83 ARG A O 1
ATOM 659 N N . VAL A 1 84 ? -0.309 2.456 8.375 1.00 95.94 84 VAL A N 1
ATOM 660 C CA . VAL A 1 84 ? -0.009 3.535 7.420 1.00 95.94 84 VAL A CA 1
ATOM 661 C C . VAL A 1 84 ? 1.387 4.113 7.663 1.00 95.94 84 VAL A C 1
ATOM 663 O O . VAL A 1 84 ? 2.147 4.270 6.709 1.00 95.94 84 VAL A O 1
ATOM 666 N N . PHE A 1 85 ? 1.749 4.391 8.919 1.00 94.88 85 PHE A N 1
ATOM 667 C CA . PHE A 1 85 ? 3.067 4.926 9.271 1.00 94.88 85 PHE A CA 1
ATOM 668 C C . PHE A 1 85 ? 4.200 3.955 8.935 1.00 94.88 85 PHE A C 1
ATOM 670 O O . PHE A 1 85 ? 5.176 4.366 8.316 1.00 94.88 85 PHE A O 1
ATOM 677 N N . SER A 1 86 ? 4.040 2.668 9.249 1.00 94.31 86 SER A N 1
ATOM 678 C CA . SER A 1 86 ? 5.025 1.636 8.899 1.00 94.31 86 SER A CA 1
ATOM 679 C C . SER A 1 86 ? 5.250 1.544 7.384 1.00 94.31 86 SER A C 1
ATOM 681 O O . SER A 1 86 ? 6.386 1.442 6.910 1.00 94.31 86 SER A O 1
ATOM 683 N N . LEU A 1 87 ? 4.174 1.626 6.594 1.00 94.56 87 LEU A N 1
ATOM 684 C CA . LEU A 1 87 ? 4.287 1.648 5.137 1.00 94.56 87 LEU A CA 1
ATOM 685 C C . LEU A 1 87 ? 4.964 2.936 4.643 1.00 94.56 87 LEU A C 1
ATOM 687 O O . LEU A 1 87 ? 5.829 2.865 3.771 1.00 94.56 87 LEU A O 1
ATOM 691 N N . LYS A 1 88 ? 4.616 4.095 5.218 1.00 95.12 88 LYS A N 1
ATOM 692 C CA . LYS A 1 88 ? 5.229 5.393 4.889 1.00 95.12 88 LYS A CA 1
ATOM 693 C C . LYS A 1 88 ? 6.740 5.354 5.099 1.00 95.12 88 LYS A C 1
ATOM 695 O O . LYS A 1 88 ? 7.476 5.650 4.164 1.00 95.12 88 LYS A O 1
ATOM 700 N N . GLU A 1 89 ? 7.189 4.921 6.272 1.00 93.25 89 GLU A N 1
ATOM 701 C CA . GLU A 1 89 ? 8.610 4.820 6.623 1.00 93.25 89 GLU A CA 1
ATOM 702 C C . GLU A 1 89 ? 9.381 3.918 5.645 1.00 93.25 89 GLU A C 1
ATOM 704 O O . GL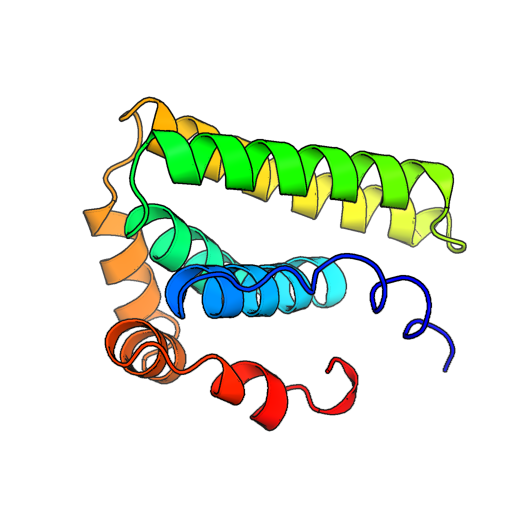U A 1 89 ? 10.491 4.240 5.205 1.00 93.25 89 GLU A O 1
ATOM 709 N N . THR A 1 90 ? 8.754 2.812 5.228 1.00 92.75 90 THR A N 1
ATOM 710 C CA . THR A 1 90 ? 9.326 1.907 4.223 1.00 92.75 90 THR A CA 1
ATOM 711 C C . THR A 1 90 ? 9.509 2.622 2.873 1.00 92.75 90 THR A C 1
ATOM 713 O O . THR A 1 90 ? 10.562 2.512 2.243 1.00 92.75 90 THR A O 1
ATOM 716 N N . ILE A 1 91 ? 8.516 3.399 2.425 1.00 92.06 91 ILE A N 1
ATOM 717 C CA . ILE A 1 91 ? 8.576 4.143 1.153 1.00 92.06 91 ILE A CA 1
ATOM 718 C C . ILE A 1 91 ? 9.568 5.305 1.214 1.00 92.06 91 ILE A C 1
ATOM 720 O O . ILE A 1 91 ? 10.284 5.553 0.243 1.00 92.06 91 ILE A O 1
ATOM 724 N N . GLU A 1 92 ? 9.648 6.007 2.340 1.00 92.00 92 GLU A N 1
ATOM 725 C CA . GLU A 1 92 ? 10.637 7.068 2.548 1.00 92.00 92 GLU A CA 1
ATOM 726 C C . GLU A 1 92 ? 12.062 6.511 2.515 1.00 92.00 92 GLU A C 1
ATOM 728 O O . GLU A 1 92 ? 12.946 7.105 1.892 1.00 92.00 92 GLU A O 1
ATOM 733 N N . SER A 1 93 ? 12.273 5.322 3.082 1.00 89.25 93 SER A N 1
ATOM 734 C CA . SER A 1 93 ? 13.549 4.606 2.993 1.00 89.25 93 SER A CA 1
ATOM 735 C C . SER A 1 93 ? 13.923 4.263 1.5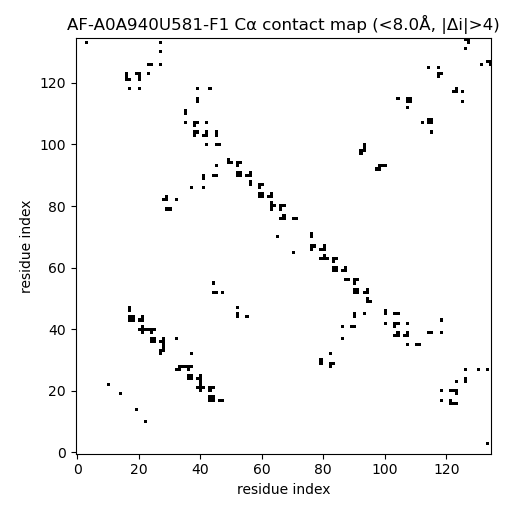42 1.00 89.25 93 SER A C 1
ATOM 737 O O . SER A 1 93 ? 15.069 4.495 1.143 1.00 89.25 93 SER A O 1
ATOM 739 N N . LEU A 1 94 ? 12.958 3.828 0.715 1.00 85.75 94 LEU A N 1
ATOM 740 C CA . LEU A 1 94 ? 13.157 3.621 -0.733 1.00 85.75 94 LEU A CA 1
ATOM 741 C C . LEU A 1 94 ? 13.473 4.944 -1.456 1.00 85.75 94 LEU A C 1
ATOM 743 O O . LEU A 1 94 ? 14.332 5.015 -2.338 1.00 85.75 94 LEU A O 1
ATOM 747 N N . ALA A 1 95 ? 12.789 6.035 -1.104 1.00 84.75 95 ALA A N 1
ATOM 748 C CA . ALA A 1 95 ? 13.030 7.360 -1.683 1.00 84.75 95 ALA A CA 1
ATOM 749 C C . ALA A 1 95 ? 14.409 7.930 -1.320 1.00 84.75 95 ALA A C 1
ATOM 751 O O . ALA A 1 95 ? 14.998 8.671 -2.112 1.00 84.75 95 ALA A O 1
ATOM 752 N N . ALA A 1 96 ? 14.936 7.566 -0.154 1.00 84.62 96 ALA A N 1
ATOM 753 C CA . ALA A 1 96 ? 16.282 7.906 0.286 1.00 84.62 96 ALA A CA 1
ATOM 754 C C . ALA A 1 96 ? 17.370 6.977 -0.287 1.00 84.62 96 ALA A C 1
ATOM 756 O O . ALA A 1 96 ? 18.544 7.208 -0.016 1.00 84.62 96 ALA A O 1
ATOM 757 N N . GLY A 1 97 ? 17.001 5.944 -1.057 1.00 77.94 97 GLY A N 1
ATOM 758 C CA . GLY A 1 97 ? 17.940 4.958 -1.606 1.00 77.94 97 GLY A CA 1
ATOM 759 C C . GLY A 1 97 ? 18.547 4.028 -0.552 1.00 77.94 97 GLY A C 1
ATOM 760 O O . GLY A 1 97 ? 19.573 3.406 -0.807 1.00 77.94 97 GLY A O 1
ATOM 761 N N . ARG A 1 98 ? 17.942 3.949 0.641 1.00 70.62 98 ARG A N 1
ATOM 762 C CA . ARG A 1 98 ? 18.435 3.135 1.765 1.00 70.62 98 ARG A CA 1
ATOM 763 C C . ARG A 1 98 ? 17.967 1.685 1.699 1.00 70.62 98 ARG A C 1
ATOM 765 O O . ARG A 1 98 ? 18.554 0.834 2.356 1.00 70.62 9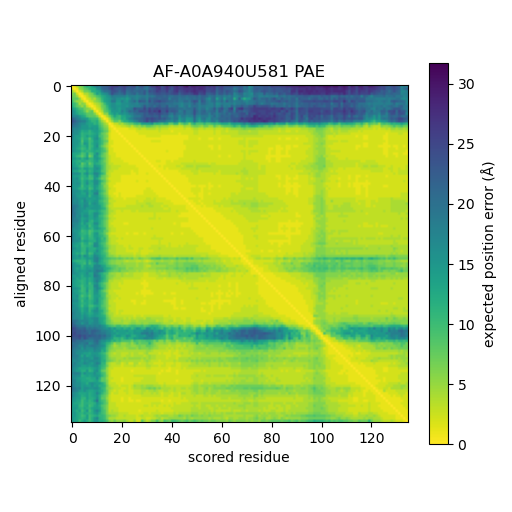8 ARG A O 1
ATOM 772 N N . SER A 1 99 ? 16.930 1.397 0.917 1.00 65.88 99 SER A N 1
ATOM 773 C CA . SER A 1 99 ? 16.465 0.038 0.647 1.00 65.88 99 SER A CA 1
ATOM 774 C C . SER A 1 99 ? 16.602 -0.295 -0.834 1.00 65.88 99 SER A C 1
ATOM 776 O O . SER A 1 99 ? 16.441 0.554 -1.714 1.00 65.88 99 SER A O 1
ATOM 778 N N . LYS A 1 100 ? 16.948 -1.553 -1.115 1.00 62.69 100 LYS A N 1
ATOM 779 C CA . LYS A 1 100 ? 17.131 -2.039 -2.480 1.00 62.69 100 LYS A CA 1
ATOM 780 C C . LYS A 1 100 ? 15.761 -2.361 -3.073 1.00 62.69 100 LYS A C 1
ATOM 782 O O . LYS A 1 100 ? 15.169 -3.377 -2.725 1.00 62.69 100 LYS A O 1
ATOM 787 N N . ASP A 1 101 ? 15.302 -1.550 -4.031 1.00 61.00 101 ASP A N 1
ATOM 788 C CA . ASP A 1 101 ? 14.071 -1.768 -4.825 1.00 61.00 101 ASP A CA 1
ATOM 789 C C . ASP A 1 101 ? 13.953 -3.220 -5.372 1.00 61.00 101 ASP A C 1
ATOM 791 O O . ASP A 1 101 ? 12.859 -3.744 -5.595 1.00 61.00 101 ASP A O 1
ATOM 795 N N . VAL A 1 102 ? 15.095 -3.888 -5.579 1.00 61.66 102 VAL A N 1
ATOM 796 C CA . VAL A 1 102 ? 15.217 -5.270 -6.074 1.00 61.66 102 VAL A CA 1
ATOM 797 C C . VAL A 1 102 ? 14.727 -6.316 -5.061 1.00 61.66 102 VAL A C 1
ATOM 799 O O . VAL A 1 102 ? 14.174 -7.341 -5.466 1.00 61.66 102 VAL A O 1
ATOM 802 N N . GLU A 1 103 ? 14.889 -6.080 -3.758 1.00 77.56 103 GLU A N 1
ATOM 803 C CA . GLU A 1 103 ? 14.554 -7.067 -2.722 1.00 77.56 103 GLU A CA 1
ATOM 804 C C . GLU A 1 103 ? 13.041 -7.229 -2.556 1.00 77.56 103 GLU A C 1
ATOM 806 O O . GLU A 1 103 ? 12.551 -8.353 -2.469 1.00 77.56 103 GLU A O 1
ATOM 811 N N . GLU A 1 104 ? 12.279 -6.140 -2.626 1.00 76.56 104 GLU A N 1
ATOM 812 C CA . GLU A 1 104 ? 10.829 -6.168 -2.387 1.00 76.56 104 GLU A CA 1
ATOM 813 C C . GLU A 1 104 ? 10.046 -6.746 -3.574 1.00 76.56 104 GLU A C 1
ATOM 815 O O . GLU A 1 104 ? 9.092 -7.503 -3.391 1.00 76.56 104 GLU A O 1
ATOM 820 N N . LYS A 1 105 ? 10.504 -6.511 -4.812 1.00 80.31 105 LYS A N 1
ATOM 821 C CA . LYS A 1 105 ? 9.961 -7.208 -5.993 1.00 80.31 105 LYS A CA 1
ATOM 822 C C . LYS A 1 105 ? 10.226 -8.710 -5.936 1.00 80.31 105 LYS A C 1
ATOM 824 O O . LYS A 1 105 ? 9.335 -9.504 -6.239 1.00 80.31 105 LYS A O 1
ATOM 829 N N . LYS A 1 106 ? 11.442 -9.103 -5.542 1.00 85.25 106 LYS A N 1
ATOM 830 C CA . LYS A 1 106 ? 11.807 -10.515 -5.375 1.00 85.25 106 LYS A CA 1
ATOM 831 C C . LYS A 1 106 ? 10.972 -11.153 -4.267 1.00 85.25 106 LYS A C 1
ATOM 833 O O . LYS A 1 106 ? 10.419 -12.231 -4.473 1.00 85.25 106 LYS A O 1
ATOM 838 N N . LYS A 1 107 ? 10.794 -10.461 -3.143 1.00 87.19 107 LYS A N 1
ATOM 839 C CA . LYS A 1 107 ? 9.935 -10.904 -2.044 1.00 87.19 107 LYS A CA 1
ATOM 840 C C . LYS A 1 107 ? 8.492 -11.103 -2.502 1.00 87.19 107 LYS A C 1
ATOM 842 O O . LYS A 1 107 ? 7.936 -12.169 -2.257 1.00 87.19 107 LYS A O 1
ATOM 847 N N . LEU A 1 108 ? 7.918 -10.154 -3.244 1.00 89.75 108 LEU A N 1
ATOM 848 C CA . LEU A 1 108 ? 6.568 -10.296 -3.795 1.00 89.75 108 LEU A CA 1
ATOM 849 C C . LEU A 1 108 ? 6.442 -11.521 -4.712 1.00 89.75 108 LEU A C 1
ATOM 851 O O . LEU A 1 108 ? 5.482 -12.270 -4.575 1.00 89.75 108 LEU A O 1
ATOM 855 N N . SER A 1 109 ? 7.426 -11.779 -5.584 1.00 90.38 109 SER A N 1
ATOM 856 C CA . SER A 1 109 ? 7.402 -12.962 -6.464 1.00 90.38 109 SER A CA 1
ATOM 857 C C . SER A 1 109 ? 7.420 -14.303 -5.720 1.00 90.38 109 SER A C 1
ATOM 859 O O . SER A 1 109 ? 6.973 -15.310 -6.268 1.00 90.38 109 SER A O 1
ATOM 861 N N . ILE A 1 110 ? 7.917 -14.315 -4.480 1.00 90.88 110 ILE A N 1
ATOM 862 C CA . ILE A 1 110 ? 7.944 -15.498 -3.615 1.00 90.88 110 ILE A CA 1
ATOM 863 C C . ILE A 1 110 ? 6.629 -15.610 -2.839 1.00 90.88 110 ILE A C 1
ATOM 865 O O . ILE A 1 110 ? 6.033 -16.682 -2.797 1.00 90.88 110 ILE A O 1
ATOM 869 N N . VAL A 1 111 ? 6.174 -14.506 -2.241 1.00 92.00 111 VAL A N 1
ATOM 870 C CA . VAL A 1 111 ? 5.017 -14.485 -1.334 1.00 92.00 111 VAL A CA 1
ATOM 871 C C . VAL A 1 111 ? 3.691 -14.587 -2.090 1.00 92.00 111 VAL A C 1
ATOM 873 O O . VAL A 1 111 ? 2.793 -15.300 -1.654 1.00 92.00 111 VAL A O 1
ATOM 876 N N . ASN A 1 112 ? 3.544 -13.882 -3.214 1.00 93.25 112 ASN A N 1
ATOM 877 C CA . ASN A 1 112 ? 2.306 -13.864 -3.986 1.00 93.25 112 ASN A CA 1
ATOM 878 C C . ASN A 1 112 ? 2.598 -13.637 -5.481 1.00 93.25 112 ASN A C 1
ATOM 880 O O . ASN A 1 112 ? 2.735 -12.509 -5.965 1.00 93.25 112 ASN A O 1
ATOM 884 N N . LYS A 1 113 ? 2.678 -14.751 -6.221 1.00 94.06 113 LYS A N 1
ATOM 885 C CA . LYS A 1 113 ? 2.968 -14.770 -7.665 1.00 94.06 113 LYS A CA 1
ATOM 886 C C . LYS A 1 113 ? 1.914 -14.036 -8.498 1.00 94.06 113 LYS A C 1
ATOM 888 O O . LYS A 1 113 ? 2.268 -13.429 -9.504 1.00 94.06 113 LYS A O 1
ATOM 893 N N . GLU A 1 114 ? 0.650 -14.067 -8.076 1.00 94.69 114 GLU A N 1
ATOM 894 C CA . GLU A 1 114 ? -0.452 -13.398 -8.775 1.00 94.69 114 GLU A CA 1
ATOM 895 C C . GLU A 1 114 ? -0.280 -11.876 -8.713 1.00 94.69 114 GLU A C 1
ATOM 897 O O . GLU A 1 114 ? -0.225 -11.218 -9.750 1.00 94.69 114 GLU A O 1
ATOM 902 N N . TYR A 1 115 ? -0.066 -11.318 -7.515 1.00 94.50 115 TYR A N 1
ATOM 903 C CA . TYR A 1 115 ? 0.214 -9.886 -7.354 1.00 94.50 115 TYR A CA 1
ATOM 904 C C . TYR A 1 115 ? 1.464 -9.458 -8.115 1.00 94.50 115 TYR A C 1
ATOM 906 O O . TYR A 1 115 ? 1.493 -8.367 -8.680 1.00 94.50 115 TYR A O 1
ATOM 914 N N . PHE A 1 116 ? 2.490 -10.306 -8.161 1.00 93.69 116 PHE A N 1
ATOM 915 C CA . PHE A 1 116 ? 3.690 -10.020 -8.936 1.00 93.69 116 PHE A CA 1
ATOM 916 C C . PHE A 1 116 ? 3.421 -9.949 -10.448 1.00 93.69 116 PHE A C 1
ATOM 918 O O . PHE A 1 116 ? 3.923 -9.028 -11.097 1.00 93.69 116 PHE A O 1
ATOM 925 N N . SER A 1 117 ? 2.632 -10.876 -11.008 1.00 93.31 117 SER A N 1
ATOM 926 C CA . SER A 1 117 ? 2.250 -10.842 -12.432 1.00 93.31 117 SER A CA 1
ATOM 927 C C . SER A 1 117 ? 1.422 -9.599 -12.742 1.00 93.31 117 SER A C 1
ATOM 929 O O . SER A 1 117 ? 1.793 -8.805 -13.605 1.00 93.31 117 SER A O 1
ATOM 931 N N . CYS A 1 118 ? 0.377 -9.351 -11.949 1.00 93.31 118 CYS A N 1
ATOM 932 C CA . CYS A 1 118 ? -0.495 -8.195 -12.128 1.00 93.31 118 CYS A CA 1
ATOM 933 C C . CYS A 1 118 ? 0.260 -6.867 -11.966 1.00 93.31 118 CYS A C 1
ATOM 935 O O . CYS A 1 118 ? -0.004 -5.922 -12.703 1.00 93.31 118 CYS A O 1
ATOM 937 N N . LEU A 1 119 ? 1.251 -6.783 -11.070 1.00 91.88 119 LEU A N 1
ATOM 938 C CA . LEU A 1 119 ? 2.100 -5.595 -10.945 1.00 91.88 119 LEU A CA 1
ATOM 939 C C . LEU A 1 119 ? 2.919 -5.338 -12.219 1.00 91.88 119 LEU A C 1
ATOM 941 O O . LEU A 1 119 ? 3.041 -4.188 -12.642 1.00 91.88 119 LEU A O 1
ATOM 945 N N . LYS A 1 120 ? 3.476 -6.388 -12.840 1.00 89.12 120 LYS A N 1
ATOM 946 C CA . LYS A 1 120 ? 4.224 -6.268 -14.104 1.00 89.12 120 LYS A CA 1
ATOM 947 C C . LYS A 1 120 ? 3.335 -5.828 -15.263 1.00 89.12 120 LYS A C 1
ATOM 949 O O . LYS A 1 120 ? 3.765 -5.024 -16.083 1.00 89.12 120 LYS A O 1
ATOM 954 N N . GLU A 1 121 ? 2.112 -6.339 -15.311 1.00 88.69 121 GLU A N 1
ATOM 955 C CA . GLU A 1 121 ? 1.107 -5.999 -16.326 1.00 88.69 121 GLU A CA 1
ATOM 956 C C . GLU A 1 121 ? 0.444 -4.631 -16.063 1.00 88.69 121 GLU A C 1
ATOM 958 O O . GLU A 1 121 ? -0.172 -4.033 -16.952 1.00 88.69 121 GLU A O 1
ATOM 963 N N . GLY A 1 122 ? 0.597 -4.104 -14.843 1.00 85.50 122 GLY A N 1
ATOM 964 C CA . GLY A 1 122 ? -0.085 -2.901 -14.383 1.00 85.50 122 GLY A CA 1
ATOM 965 C C . GLY A 1 122 ? -1.597 -3.102 -14.251 1.00 85.50 122 GLY A C 1
ATOM 966 O O . GLY A 1 122 ? -2.352 -2.195 -14.592 1.00 85.50 122 GLY A O 1
ATOM 967 N N . ASP A 1 123 ? -2.034 -4.280 -13.804 1.00 89.56 123 ASP A N 1
ATOM 968 C CA . ASP A 1 123 ? -3.438 -4.633 -13.579 1.00 89.56 123 ASP A CA 1
ATOM 969 C C . ASP A 1 123 ? -3.820 -4.504 -12.089 1.00 89.56 123 ASP A C 1
ATOM 971 O O . ASP A 1 123 ? -3.571 -5.419 -11.300 1.00 89.56 123 ASP A O 1
ATOM 975 N N . PRO A 1 124 ? -4.450 -3.396 -11.656 1.00 90.38 124 PRO A N 1
ATOM 976 C CA . PRO A 1 124 ? -4.943 -3.267 -10.286 1.00 90.38 124 PRO A CA 1
ATOM 977 C C . PRO A 1 124 ? -6.222 -4.083 -10.022 1.00 90.38 124 PRO A C 1
ATOM 979 O O . PRO A 1 124 ? -6.627 -4.215 -8.865 1.00 90.38 124 PRO A O 1
ATOM 982 N N . SER A 1 125 ? -6.873 -4.652 -11.047 1.00 92.81 125 SER A N 1
ATOM 983 C CA . SER A 1 125 ? -8.163 -5.343 -10.892 1.00 92.81 125 SER A CA 1
ATOM 984 C C . SER A 1 125 ? -8.078 -6.600 -10.025 1.00 92.81 125 SER A C 1
ATOM 986 O O . SER A 1 125 ? -9.095 -7.037 -9.484 1.00 92.81 125 SER A O 1
ATOM 988 N N . VAL A 1 126 ? -6.877 -7.161 -9.840 1.00 94.50 126 VAL A N 1
ATOM 989 C CA . VAL A 1 126 ? -6.623 -8.294 -8.939 1.00 94.50 126 VAL A CA 1
ATOM 990 C C . VAL A 1 126 ? -7.156 -8.035 -7.526 1.00 94.50 126 VAL A C 1
ATOM 992 O O . VAL A 1 126 ? -7.769 -8.912 -6.918 1.00 94.50 126 VAL A O 1
ATOM 995 N N . PHE A 1 127 ? -7.035 -6.800 -7.028 1.00 93.69 127 PHE A N 1
ATOM 996 C CA . PHE A 1 127 ? -7.537 -6.435 -5.703 1.00 93.69 127 PHE A CA 1
ATOM 997 C C . PHE A 1 127 ? -9.064 -6.338 -5.672 1.00 93.69 127 PHE A C 1
ATOM 999 O O . PHE A 1 127 ? -9.678 -6.744 -4.687 1.00 93.69 127 PHE A O 1
ATOM 1006 N N . CYS A 1 128 ? -9.692 -5.863 -6.749 1.00 90.88 128 CYS A N 1
ATOM 1007 C CA . CYS A 1 128 ? -11.151 -5.837 -6.870 1.00 90.88 128 CYS A CA 1
ATOM 1008 C C . CYS A 1 128 ? -11.729 -7.256 -6.930 1.00 90.88 128 CYS A C 1
ATOM 1010 O O . CYS A 1 128 ? -12.723 -7.544 -6.267 1.00 90.88 128 CYS A O 1
ATOM 1012 N N . ARG A 1 129 ? -11.078 -8.157 -7.679 1.00 92.94 129 ARG A N 1
ATOM 1013 C CA . ARG A 1 129 ? -11.470 -9.569 -7.789 1.00 92.94 129 ARG A CA 1
ATOM 1014 C C . ARG A 1 129 ? -11.350 -10.296 -6.449 1.00 92.94 129 ARG A C 1
ATOM 1016 O O . ARG A 1 129 ? -12.267 -11.013 -6.060 1.00 92.94 129 ARG A O 1
ATOM 1023 N N . ARG A 1 130 ? -10.249 -10.078 -5.724 1.00 93.19 130 ARG A N 1
ATOM 1024 C CA . ARG A 1 130 ? -9.964 -10.764 -4.453 1.00 93.19 130 ARG A CA 1
ATOM 1025 C C . ARG A 1 130 ? -10.672 -10.143 -3.245 1.00 93.19 130 ARG A C 1
ATOM 1027 O O . ARG A 1 130 ? -11.023 -10.857 -2.309 1.00 93.19 130 ARG A O 1
ATOM 1034 N N . TYR A 1 131 ? -10.943 -8.836 -3.269 1.00 92.06 131 TYR A N 1
ATOM 1035 C CA . TYR A 1 131 ? -11.618 -8.111 -2.185 1.00 92.06 131 TYR A CA 1
ATOM 1036 C C . TYR A 1 131 ? -12.786 -7.252 -2.695 1.00 92.06 131 TYR A C 1
ATOM 1038 O O . TYR A 1 131 ? -12.789 -6.036 -2.490 1.00 92.06 131 TYR A O 1
ATOM 1046 N N . PRO A 1 132 ? -13.845 -7.850 -3.268 1.00 90.75 132 PRO A N 1
ATOM 1047 C CA . PRO A 1 132 ? -14.951 -7.095 -3.866 1.00 90.75 132 PRO A CA 1
ATOM 1048 C C . PRO A 1 132 ? -15.700 -6.214 -2.857 1.00 90.75 132 PRO A C 1
ATOM 1050 O O . PRO A 1 132 ? -16.282 -5.205 -3.216 1.00 90.75 132 PRO A O 1
ATOM 1053 N N . LYS A 1 133 ? -15.667 -6.546 -1.559 1.00 89.12 133 LYS A N 1
ATOM 1054 C CA . LYS A 1 133 ? -16.275 -5.712 -0.504 1.00 89.12 133 LYS A CA 1
ATOM 1055 C C . LYS A 1 133 ? -15.448 -4.471 -0.155 1.00 89.12 133 LYS A C 1
ATOM 1057 O O . LYS A 1 133 ? -15.923 -3.621 0.598 1.00 89.12 133 LYS A O 1
ATOM 1062 N N . LEU A 1 134 ? -14.194 -4.413 -0.603 1.00 83.62 134 LEU A N 1
ATOM 1063 C CA . LEU A 1 134 ? -13.316 -3.277 -0.370 1.00 83.62 134 LEU A CA 1
ATOM 1064 C C . LEU A 1 134 ? -13.371 -2.270 -1.511 1.00 83.62 134 LEU A C 1
ATOM 1066 O O . LEU A 1 134 ? -13.114 -1.115 -1.219 1.00 83.62 134 LEU A O 1
ATOM 1070 N N . PHE A 1 135 ? -13.705 -2.638 -2.745 1.00 84.75 135 PHE A N 1
ATOM 1071 C CA . PHE A 1 135 ? -13.650 -1.748 -3.913 1.00 84.75 135 PHE A CA 1
ATOM 1072 C C . PHE A 1 135 ? -15.048 -1.457 -4.457 1.00 84.75 135 PHE A C 1
ATOM 1074 O O . PHE A 1 135 ? -15.317 -0.258 -4.720 1.00 84.75 135 PHE A O 1
#

Solvent-accessible surface area (backbone atoms only — not comparable to full-atom values): 7330 Å² total; per-residue (Å²): 142,87,73,64,77,79,63,67,81,73,71,93,62,101,62,59,48,51,53,52,30,22,53,49,22,44,52,46,17,43,77,71,65,39,63,61,31,43,33,45,19,51,29,33,45,49,73,43,53,56,72,51,24,51,51,52,30,50,52,32,51,53,48,28,54,48,33,69,74,65,48,86,52,71,75,56,22,56,57,37,27,50,47,33,50,57,52,26,55,54,38,48,35,46,47,69,65,76,44,65,54,66,56,40,45,53,48,22,51,69,73,35,53,65,62,40,52,28,61,76,73,40,46,44,58,62,51,42,73,75,36,60,92,79,105

Sequence (135 aa):
MILLPFLRKLLFRRSGKTHEFFTSATRVFILKGEEDARCAAVAAAGMATRKQRNALAKELENTASNILKSYPDKSQRKILANRVFSLKETIESLAAGRSKDVEEKKKLSIVNKEYFSCLKEGDPSVFCRRYPKLF